Protein AF-A0A7S1ZXL0-F1 (afdb_monomer)

Secondary structure (DSSP, 8-state):
--STGGGSS-GGG-------SS--SSGGGB-SSTT-BTT--STTSHHHHH-HHHHHHHHHHHHHTTSS-TT--HHHHHHHHHHTTPPPHHHHHHHHHTTT-

Organism: NCBI:txid49249

Sequence (101 aa):
MTFRALMAVAPEENNLVVIGQAPYPRVESASGIAMFDTLIKDWDCSQFGKTTSMRCIAKAAAIAKGIINQDAPVKTMRKVFKEKDIVSPPEWFQAMLAQGV

Mean predicted aligned error: 3.39 Å

Solvent-accessible surface area (backbone atoms only — not comparable to full-atom values): 5976 Å² total; per-resi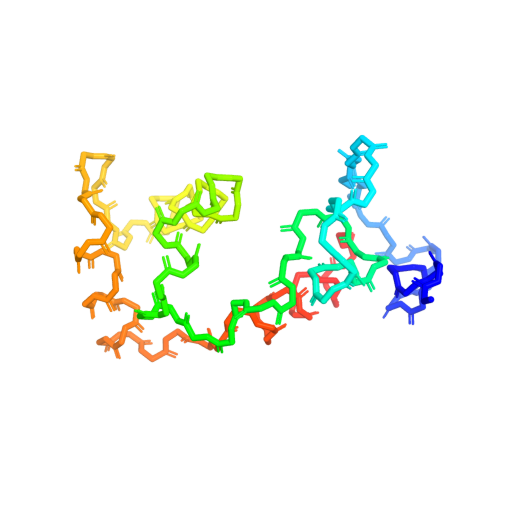due (Å²): 107,79,60,51,56,70,70,56,48,58,80,91,54,52,77,47,85,75,84,56,93,71,73,54,91,47,71,77,27,45,51,35,40,63,74,47,51,61,73,34,64,40,71,80,39,70,57,38,80,67,41,60,67,49,40,49,54,54,47,50,54,34,37,77,68,69,74,46,61,92,82,60,49,70,69,54,50,36,52,50,37,62,75,67,66,56,69,40,50,58,56,47,52,51,54,44,28,70,66,14,74

Structure (mmCIF, N/CA/C/O backbone):
data_AF-A0A7S1ZXL0-F1
#
_entry.id   AF-A0A7S1ZXL0-F1
#
loop_
_atom_site.group_PDB
_atom_site.id
_atom_site.type_symbol
_atom_site.l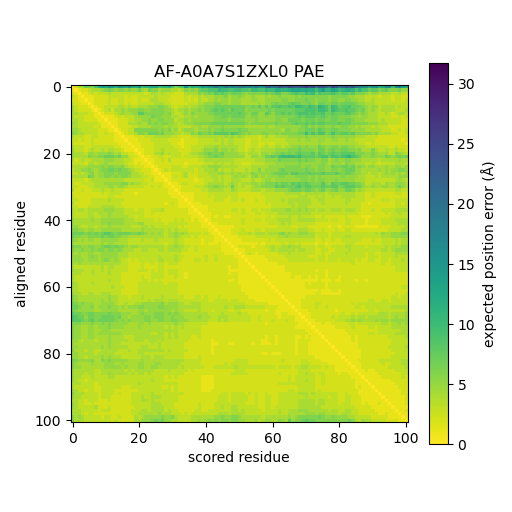abel_atom_id
_atom_site.label_alt_id
_atom_site.label_comp_id
_atom_site.label_asym_id
_atom_site.label_entity_id
_atom_site.label_seq_id
_atom_site.pdbx_PDB_ins_code
_atom_site.Cartn_x
_atom_site.Cartn_y
_atom_site.Cartn_z
_atom_site.occupancy
_atom_site.B_iso_or_equiv
_atom_site.auth_seq_id
_atom_site.auth_comp_id
_atom_site.auth_asym_id
_atom_site.auth_atom_id
_atom_site.pdbx_PDB_model_num
ATOM 1 N N . MET A 1 1 ? 16.901 7.208 -4.522 1.00 72.19 1 MET A N 1
ATOM 2 C CA . MET A 1 1 ? 16.146 5.996 -4.920 1.00 72.19 1 MET A CA 1
ATOM 3 C C . MET A 1 1 ? 15.184 6.344 -6.062 1.00 72.19 1 MET A C 1
ATOM 5 O O . MET A 1 1 ? 13.984 6.361 -5.849 1.00 72.19 1 MET A O 1
ATOM 9 N N . THR A 1 2 ? 15.677 6.682 -7.258 1.00 81.25 2 THR A N 1
ATOM 10 C CA . THR A 1 2 ? 14.840 7.351 -8.283 1.00 81.25 2 THR A CA 1
ATOM 11 C C . THR A 1 2 ? 14.016 6.391 -9.147 1.00 81.25 2 THR A C 1
ATOM 13 O O . THR A 1 2 ? 12.869 6.690 -9.442 1.00 81.25 2 THR A O 1
ATOM 16 N N . PHE A 1 3 ? 14.553 5.220 -9.502 1.00 88.19 3 PHE A N 1
ATOM 17 C CA . PHE A 1 3 ? 13.931 4.308 -10.478 1.00 88.19 3 PHE A CA 1
ATOM 18 C C . PHE A 1 3 ? 13.390 3.010 -9.866 1.00 88.19 3 PHE A C 1
ATOM 20 O O . PHE A 1 3 ? 13.303 1.999 -10.549 1.00 88.19 3 PHE A O 1
ATOM 27 N N . ARG A 1 4 ? 13.031 3.002 -8.573 1.00 87.75 4 ARG A N 1
ATOM 28 C CA . ARG A 1 4 ? 12.644 1.755 -7.886 1.00 87.75 4 ARG A CA 1
ATOM 29 C C . ARG A 1 4 ? 11.414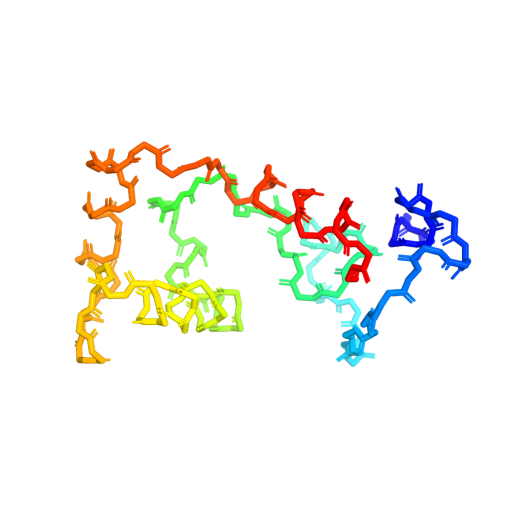 1.080 -8.490 1.00 87.75 4 ARG A C 1
ATOM 31 O O . ARG A 1 4 ? 11.415 -0.140 -8.563 1.00 87.75 4 ARG A O 1
ATOM 38 N N . ALA A 1 5 ? 10.418 1.844 -8.941 1.00 87.44 5 ALA A N 1
ATOM 39 C CA . ALA A 1 5 ? 9.254 1.282 -9.629 1.00 87.44 5 ALA A CA 1
ATOM 40 C C . ALA A 1 5 ? 9.641 0.551 -10.931 1.00 87.44 5 ALA A C 1
ATOM 42 O O . ALA A 1 5 ? 9.168 -0.548 -11.180 1.00 87.44 5 ALA A O 1
ATOM 43 N N . LEU A 1 6 ? 10.585 1.105 -11.703 1.00 86.56 6 LEU A N 1
ATOM 44 C CA . LEU A 1 6 ? 11.052 0.518 -12.969 1.00 86.56 6 LEU A CA 1
ATOM 45 C C . LEU A 1 6 ? 11.939 -0.719 -12.784 1.00 86.56 6 LEU A C 1
ATOM 47 O 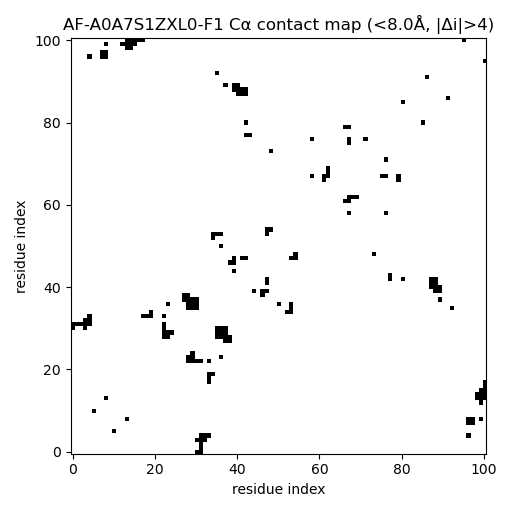O . LEU A 1 6 ? 12.221 -1.420 -13.746 1.00 86.56 6 LEU A O 1
ATOM 51 N N . MET A 1 7 ? 12.425 -0.964 -11.566 1.00 86.06 7 MET A N 1
ATOM 52 C CA . MET A 1 7 ? 13.251 -2.131 -11.253 1.00 86.06 7 MET A CA 1
ATOM 53 C C . MET A 1 7 ? 12.421 -3.350 -10.833 1.00 86.06 7 MET A C 1
ATOM 55 O O . MET A 1 7 ? 13.008 -4.391 -10.550 1.00 86.06 7 MET A O 1
ATOM 59 N N . ALA A 1 8 ? 11.096 -3.218 -10.708 1.00 84.88 8 ALA A N 1
ATOM 60 C CA . ALA A 1 8 ? 10.258 -4.271 -10.145 1.00 84.88 8 ALA A CA 1
ATOM 61 C C . ALA A 1 8 ? 9.863 -5.354 -11.159 1.00 84.88 8 ALA A C 1
ATOM 63 O O . ALA A 1 8 ? 9.790 -6.520 -10.781 1.00 84.88 8 ALA A O 1
ATOM 64 N N . VAL A 1 9 ? 9.626 -4.976 -12.416 1.00 87.25 9 VAL A N 1
ATOM 65 C CA . VAL A 1 9 ? 9.193 -5.866 -13.506 1.00 87.25 9 VAL A CA 1
ATOM 66 C C . VAL A 1 9 ? 9.799 -5.415 -14.834 1.00 87.25 9 VAL A C 1
ATOM 68 O O . VAL A 1 9 ? 10.170 -4.244 -14.977 1.00 87.25 9 VAL A O 1
ATOM 71 N N . ALA A 1 10 ? 9.905 -6.321 -15.809 1.00 90.19 10 ALA A N 1
ATOM 72 C CA . ALA A 1 10 ? 10.365 -5.952 -17.144 1.00 90.19 10 ALA A CA 1
ATOM 73 C C . ALA A 1 10 ? 9.343 -5.022 -17.841 1.00 90.19 10 ALA A C 1
ATOM 75 O O . ALA A 1 10 ? 8.145 -5.098 -17.552 1.00 90.19 10 ALA A O 1
ATOM 76 N N . PRO A 1 11 ? 9.766 -4.126 -18.755 1.00 89.88 11 PRO A N 1
ATOM 77 C CA . PRO A 1 11 ? 8.863 -3.202 -19.449 1.00 89.88 11 PRO A CA 1
ATOM 78 C C . PRO A 1 11 ? 7.635 -3.877 -20.077 1.00 89.88 11 PRO A C 1
ATOM 80 O O . PRO A 1 11 ? 6.524 -3.378 -19.928 1.00 89.88 11 PRO A O 1
ATOM 83 N N . GLU A 1 12 ? 7.823 -5.029 -20.713 1.00 92.12 12 GLU A N 1
ATOM 84 C CA . GLU A 1 12 ? 6.788 -5.840 -21.360 1.00 92.12 12 GLU A CA 1
ATOM 85 C C . GLU A 1 12 ? 5.803 -6.511 -20.389 1.00 92.12 12 GLU A C 1
ATOM 87 O O . GLU A 1 12 ? 4.728 -6.933 -20.806 1.00 92.12 12 GLU A O 1
ATOM 92 N N . GLU A 1 13 ? 6.144 -6.584 -19.102 1.00 91.62 13 GLU A N 1
ATOM 93 C CA . GLU A 1 13 ? 5.296 -7.142 -18.043 1.00 91.62 13 GLU A CA 1
ATOM 94 C C . GLU A 1 13 ? 4.436 -6.067 -17.356 1.00 91.62 13 GLU A C 1
ATOM 96 O O . GLU A 1 13 ? 3.605 -6.386 -16.504 1.00 91.62 13 GLU A O 1
ATOM 101 N N . ASN A 1 14 ? 4.609 -4.788 -17.715 1.00 87.62 14 ASN A N 1
ATOM 102 C CA . ASN A 1 14 ? 3.785 -3.705 -17.184 1.00 87.62 14 ASN A CA 1
ATOM 103 C C . ASN A 1 14 ? 2.392 -3.733 -17.826 1.00 87.62 14 ASN A C 1
ATOM 105 O O . ASN A 1 14 ? 2.230 -3.510 -19.025 1.00 87.62 14 ASN A O 1
ATOM 109 N N . ASN A 1 15 ? 1.375 -3.940 -16.995 1.00 92.00 15 ASN A N 1
ATOM 110 C CA . ASN A 1 15 ? -0.034 -3.979 -17.384 1.00 92.00 15 ASN A CA 1
ATOM 111 C C . ASN A 1 15 ? -0.757 -2.660 -17.079 1.00 92.00 15 ASN A C 1
ATOM 113 O O . ASN A 1 15 ? -1.761 -2.330 -17.712 1.00 92.00 15 ASN A O 1
ATOM 117 N N . LEU A 1 16 ? -0.273 -1.914 -16.085 1.00 91.94 16 LEU A N 1
ATOM 118 C CA . LEU A 1 16 ? -0.876 -0.681 -15.597 1.00 91.94 16 LEU A CA 1
ATOM 119 C C . LEU A 1 16 ? 0.227 0.300 -15.197 1.00 91.94 16 LEU A C 1
ATOM 121 O O . LEU A 1 16 ? 1.252 -0.107 -14.677 1.00 91.94 16 LEU A O 1
ATOM 125 N N . VAL A 1 17 ? 0.004 1.599 -15.419 1.00 92.88 17 VAL A N 1
ATOM 126 C CA . VAL A 1 17 ? 0.908 2.661 -14.957 1.00 92.88 17 VAL A CA 1
ATOM 127 C C . VAL A 1 17 ? 0.140 3.601 -14.034 1.00 92.88 17 VAL A C 1
ATOM 129 O O . VAL A 1 17 ? -0.788 4.289 -14.467 1.00 92.88 17 VAL A O 1
ATOM 132 N N . VAL A 1 18 ? 0.537 3.661 -12.760 1.00 92.62 18 VAL A N 1
ATOM 133 C CA . VAL A 1 18 ? -0.038 4.587 -11.770 1.00 92.62 18 VAL A CA 1
ATOM 134 C C . VAL A 1 18 ? 0.862 5.809 -11.592 1.00 92.62 18 VAL A C 1
ATOM 136 O O . VAL A 1 18 ? 1.970 5.726 -11.065 1.00 92.62 18 VAL A O 1
ATOM 139 N N . ILE A 1 19 ? 0.361 6.979 -11.990 1.00 92.81 19 ILE A N 1
ATOM 140 C CA . ILE A 1 19 ? 1.125 8.232 -11.957 1.00 92.81 19 ILE A CA 1
ATOM 141 C C . ILE A 1 19 ? 0.874 8.978 -10.639 1.00 92.81 19 ILE A C 1
ATOM 143 O O . ILE A 1 19 ? -0.257 9.325 -10.299 1.00 92.81 19 ILE A O 1
ATOM 147 N N . GLY A 1 20 ? 1.950 9.252 -9.900 1.00 90.62 20 GLY A N 1
ATOM 148 C CA . GLY A 1 20 ? 1.971 10.232 -8.811 1.00 90.62 20 GLY A CA 1
ATOM 149 C C . GLY A 1 20 ? 2.491 11.589 -9.293 1.00 90.62 20 GLY A C 1
ATOM 150 O O . GLY A 1 20 ? 3.121 11.677 -10.340 1.00 90.62 20 GLY A O 1
ATOM 151 N N . GLN A 1 21 ? 2.255 12.653 -8.522 1.00 89.44 21 GLN A N 1
ATOM 152 C CA . GLN A 1 21 ? 2.717 13.999 -8.886 1.00 89.44 21 GLN A CA 1
ATOM 153 C C . GLN A 1 21 ? 4.228 14.176 -8.659 1.00 89.44 21 GLN A C 1
ATOM 155 O O . GLN A 1 21 ? 4.991 14.403 -9.590 1.00 89.44 21 GLN A O 1
ATOM 160 N N . ALA A 1 22 ? 4.649 14.093 -7.400 1.00 88.75 22 ALA A N 1
ATOM 161 C CA . ALA A 1 22 ? 6.029 14.208 -6.950 1.00 88.75 22 ALA A CA 1
ATOM 162 C C . ALA A 1 22 ? 6.217 13.299 -5.723 1.00 88.75 22 ALA A C 1
ATOM 164 O O . ALA A 1 22 ? 5.219 12.898 -5.110 1.00 88.75 22 ALA A O 1
ATOM 165 N N . PRO A 1 23 ? 7.462 12.957 -5.342 1.00 88.44 23 PRO A N 1
ATOM 166 C CA . PRO A 1 23 ? 7.712 12.236 -4.100 1.00 88.44 23 PRO A CA 1
ATOM 167 C C . PRO A 1 23 ? 7.097 12.954 -2.893 1.00 88.44 23 PRO A C 1
ATOM 169 O O . PRO A 1 23 ? 6.936 14.176 -2.895 1.00 88.44 23 PRO A O 1
ATOM 172 N N . TYR A 1 24 ? 6.790 12.202 -1.835 1.00 88.81 24 TYR A N 1
ATOM 173 C CA . TYR A 1 24 ? 6.391 12.810 -0.569 1.00 88.81 24 TYR A CA 1
ATOM 174 C C . TYR A 1 24 ? 7.458 13.821 -0.099 1.00 88.81 24 TYR A C 1
ATOM 176 O O . TYR A 1 24 ? 8.648 13.526 -0.201 1.00 88.81 24 TYR A O 1
ATOM 184 N N . PRO A 1 25 ? 7.063 14.985 0.456 1.00 87.50 25 PRO A N 1
ATOM 185 C CA . PRO A 1 25 ? 8.010 16.028 0.876 1.00 87.50 25 PRO A CA 1
ATOM 186 C C . PRO A 1 25 ? 8.900 15.596 2.051 1.00 87.50 25 PRO A C 1
ATOM 188 O O . PRO A 1 25 ? 9.947 16.187 2.295 1.00 87.50 25 PRO A O 1
ATOM 191 N N . ARG A 1 26 ? 8.480 14.556 2.781 1.00 89.88 26 ARG A N 1
ATOM 192 C CA . ARG A 1 26 ? 9.264 13.882 3.816 1.00 89.88 26 ARG A CA 1
ATOM 193 C C . ARG A 1 26 ? 10.246 12.912 3.166 1.00 89.88 26 ARG A C 1
ATOM 195 O O . ARG A 1 26 ? 9.817 11.977 2.486 1.00 89.88 26 ARG A O 1
ATOM 202 N N . VAL A 1 27 ? 11.539 13.098 3.415 1.00 87.44 27 VAL A N 1
ATOM 203 C CA . VAL A 1 27 ? 12.614 12.268 2.841 1.00 87.44 27 VAL A CA 1
ATOM 204 C C . VAL A 1 27 ? 12.431 10.798 3.222 1.00 87.44 27 VAL A C 1
ATOM 206 O O . VAL A 1 27 ? 12.570 9.908 2.390 1.00 87.44 27 VAL A O 1
ATOM 209 N N . GLU A 1 28 ? 12.030 10.546 4.461 1.00 88.31 28 GLU A N 1
ATOM 210 C CA . GLU A 1 28 ? 11.772 9.227 5.029 1.00 88.31 28 GLU A CA 1
ATOM 211 C C . GLU A 1 28 ? 10.531 8.520 4.450 1.00 88.31 28 GLU A C 1
ATOM 213 O O . GLU A 1 28 ? 10.390 7.304 4.599 1.00 88.31 28 GLU A O 1
ATOM 218 N N . SER A 1 29 ? 9.648 9.261 3.770 1.00 88.38 29 SER A N 1
ATOM 219 C CA . SER A 1 29 ? 8.485 8.738 3.037 1.00 88.38 29 SER A CA 1
ATOM 220 C C . SER A 1 29 ? 8.775 8.509 1.546 1.00 88.38 29 SER A C 1
ATOM 222 O O . SER A 1 29 ? 8.011 7.813 0.876 1.00 88.38 29 SER A O 1
ATOM 224 N N . ALA A 1 30 ? 9.832 9.117 0.997 1.00 87.44 30 ALA A N 1
ATOM 225 C CA . ALA A 1 30 ? 10.131 9.101 -0.431 1.00 87.44 30 ALA A CA 1
ATOM 226 C C . ALA A 1 30 ? 10.775 7.770 -0.856 1.00 87.44 30 ALA A C 1
ATOM 228 O O . ALA A 1 30 ? 11.973 7.540 -0.701 1.00 87.44 30 ALA A O 1
ATOM 229 N N . SER A 1 31 ? 9.960 6.891 -1.438 1.00 86.81 31 SER A N 1
ATOM 230 C CA . SER A 1 31 ? 10.355 5.523 -1.784 1.00 86.81 31 SER A CA 1
ATOM 231 C C . SER A 1 31 ? 10.831 5.339 -3.228 1.00 86.81 31 SER A C 1
ATOM 233 O O . SER A 1 31 ? 11.455 4.327 -3.535 1.00 86.81 31 SER A O 1
ATOM 235 N N . GLY A 1 32 ? 10.548 6.289 -4.125 1.00 88.31 32 GLY A N 1
ATOM 236 C CA . GLY A 1 32 ? 10.721 6.093 -5.571 1.00 88.31 32 GLY A CA 1
ATOM 237 C C . GLY A 1 32 ? 9.631 5.226 -6.213 1.00 88.31 32 GLY A C 1
ATOM 238 O O . GLY A 1 32 ? 9.802 4.783 -7.346 1.00 88.31 32 GLY A O 1
ATOM 239 N N . ILE A 1 33 ? 8.539 4.968 -5.485 1.00 90.75 33 ILE A N 1
ATOM 240 C CA . ILE A 1 33 ? 7.325 4.292 -5.953 1.00 90.75 33 ILE A CA 1
ATOM 241 C C . ILE A 1 33 ? 6.146 5.234 -5.683 1.00 90.75 33 ILE A C 1
ATOM 243 O O . ILE A 1 33 ? 6.025 5.799 -4.591 1.00 90.75 33 ILE A O 1
ATOM 247 N N . ALA A 1 34 ? 5.284 5.438 -6.680 1.00 91.75 34 ALA A N 1
ATOM 248 C CA . ALA A 1 34 ? 4.122 6.306 -6.532 1.00 91.75 34 ALA A CA 1
ATOM 249 C C . ALA A 1 34 ? 3.168 5.769 -5.450 1.00 91.75 34 ALA A C 1
ATOM 251 O O . ALA A 1 34 ? 2.983 4.565 -5.306 1.00 91.75 34 ALA A O 1
ATOM 252 N N . MET A 1 35 ? 2.548 6.673 -4.685 1.00 92.38 35 MET A N 1
ATOM 253 C CA . MET A 1 35 ? 1.556 6.361 -3.640 1.00 92.38 35 MET A CA 1
ATOM 254 C C . MET A 1 35 ? 2.050 5.512 -2.450 1.00 92.38 35 MET A C 1
ATOM 256 O O . MET A 1 35 ? 1.262 5.267 -1.534 1.00 92.38 35 MET A O 1
ATOM 260 N N . PHE A 1 36 ? 3.326 5.114 -2.412 1.00 92.62 36 PHE A N 1
ATOM 261 C CA . PHE A 1 36 ? 3.895 4.313 -1.327 1.00 92.62 36 PHE A CA 1
ATOM 262 C C . PHE A 1 36 ? 4.679 5.174 -0.326 1.00 92.62 36 PHE A C 1
ATOM 264 O O . PHE A 1 36 ? 5.772 5.658 -0.633 1.00 92.62 36 PHE A O 1
ATOM 271 N N . ASP A 1 37 ? 4.126 5.336 0.882 1.00 92.81 37 ASP A N 1
ATOM 272 C CA . ASP A 1 37 ? 4.778 6.011 2.014 1.00 92.81 37 ASP A CA 1
ATOM 273 C C . ASP A 1 37 ? 5.545 4.985 2.862 1.00 92.81 37 ASP A C 1
ATOM 275 O O . ASP A 1 37 ? 4.957 4.173 3.581 1.00 92.81 37 ASP A O 1
ATOM 279 N N . THR A 1 38 ? 6.878 5.032 2.804 1.00 90.62 38 THR A N 1
ATOM 280 C CA . THR A 1 38 ? 7.757 4.060 3.473 1.00 90.62 38 THR A CA 1
ATOM 281 C C . THR A 1 38 ? 7.676 4.058 4.993 1.00 90.62 38 THR A C 1
ATOM 283 O O . THR A 1 38 ? 8.137 3.084 5.594 1.00 90.62 38 THR A O 1
ATOM 286 N N . LEU A 1 39 ? 7.094 5.083 5.622 1.00 92.81 39 LEU A N 1
ATOM 287 C CA . LEU A 1 39 ? 6.870 5.106 7.071 1.00 92.81 39 LEU A CA 1
ATOM 288 C C . LEU A 1 39 ? 5.745 4.169 7.519 1.00 92.81 39 LEU A C 1
ATOM 290 O O . LEU A 1 39 ? 5.653 3.824 8.699 1.00 92.81 39 LEU A O 1
ATOM 294 N N . ILE A 1 40 ? 4.880 3.746 6.600 1.00 93.69 40 ILE A N 1
ATOM 295 C CA . ILE A 1 40 ? 3.759 2.875 6.926 1.00 93.69 40 ILE A CA 1
ATOM 296 C C . ILE A 1 40 ? 4.230 1.424 6.821 1.00 93.69 40 ILE A C 1
ATOM 298 O O . ILE A 1 40 ? 4.132 0.788 5.777 1.00 93.69 40 ILE A O 1
ATOM 302 N N . LYS A 1 41 ? 4.804 0.920 7.918 1.00 94.00 41 LYS A N 1
ATOM 303 C CA . LYS A 1 41 ? 5.285 -0.468 8.034 1.00 94.00 41 LYS A CA 1
ATOM 304 C C . LYS A 1 41 ? 4.211 -1.455 8.477 1.00 94.00 41 LYS A C 1
ATOM 306 O O . LYS A 1 41 ? 4.362 -2.645 8.251 1.00 94.00 41 LYS A O 1
ATOM 311 N N . ASP A 1 42 ? 3.148 -0.947 9.086 1.00 94.00 42 ASP A N 1
ATOM 312 C CA . ASP A 1 42 ? 2.068 -1.732 9.669 1.00 94.00 42 ASP A CA 1
ATOM 313 C C . ASP A 1 42 ? 0.737 -0.983 9.508 1.00 94.00 42 ASP A C 1
ATOM 315 O O . ASP A 1 42 ? 0.706 0.253 9.485 1.00 94.00 42 ASP A O 1
ATOM 319 N N . TRP A 1 43 ? -0.367 -1.719 9.394 1.00 94.25 43 TRP A N 1
ATOM 320 C CA . TRP A 1 43 ? -1.706 -1.152 9.222 1.00 94.25 43 TRP A CA 1
ATOM 321 C C . TRP A 1 43 ? -2.202 -0.378 10.455 1.00 94.25 43 TRP A C 1
ATOM 323 O O . TRP A 1 43 ? -2.992 0.565 10.327 1.00 94.25 43 TRP A O 1
ATOM 333 N N . ASP A 1 44 ? -1.732 -0.725 11.653 1.00 93.62 44 ASP A N 1
ATOM 334 C CA . ASP A 1 44 ? -2.076 -0.041 12.900 1.00 93.62 44 ASP A CA 1
ATOM 335 C C . ASP A 1 44 ? -1.232 1.222 13.148 1.00 93.62 44 ASP A C 1
ATOM 337 O O . ASP A 1 44 ? -1.549 2.041 14.017 1.00 93.62 44 ASP A O 1
ATOM 341 N N . CYS A 1 45 ? -0.202 1.468 12.331 1.00 92.06 45 CYS A N 1
ATOM 342 C CA . CYS A 1 45 ? 0.642 2.646 12.495 1.00 92.06 45 CYS A CA 1
ATOM 343 C C . CYS A 1 45 ? -0.167 3.952 12.336 1.00 92.06 45 CYS A C 1
ATOM 345 O O . CYS A 1 45 ? -1.102 4.072 11.534 1.00 92.06 45 CYS A O 1
ATOM 347 N N . SER A 1 46 ? 0.183 4.972 13.127 1.00 91.38 46 SER A N 1
ATOM 348 C CA . SER A 1 46 ? -0.533 6.256 13.141 1.00 91.38 46 SER A CA 1
ATOM 349 C C . SER A 1 46 ? -0.474 6.975 11.788 1.00 91.38 46 SER A C 1
ATOM 351 O O . SER A 1 46 ? -1.434 7.648 11.406 1.00 91.38 46 SER A O 1
ATOM 353 N N . GLN A 1 47 ? 0.608 6.773 11.034 1.00 91.94 47 GLN A N 1
ATOM 354 C CA . GLN A 1 47 ? 0.793 7.347 9.708 1.00 91.94 47 GLN A CA 1
ATOM 355 C C . GLN A 1 47 ? -0.209 6.785 8.688 1.00 91.94 47 GLN A C 1
ATOM 357 O O . GLN A 1 47 ? -0.712 7.553 7.872 1.00 91.94 47 GLN A O 1
ATOM 362 N N . PHE A 1 48 ? -0.622 5.513 8.797 1.00 93.44 48 PHE A N 1
ATOM 363 C CA . PHE A 1 48 ? -1.699 4.959 7.961 1.00 93.44 48 PHE A CA 1
ATOM 364 C C . PHE A 1 48 ? -3.015 5.730 8.123 1.00 93.44 48 PHE A C 1
ATOM 366 O O . PHE A 1 48 ? -3.734 5.981 7.158 1.00 93.44 48 PHE A O 1
ATOM 373 N N . GLY A 1 49 ? -3.313 6.173 9.348 1.00 91.31 49 GLY A N 1
ATOM 374 C CA . GLY A 1 49 ? -4.490 6.992 9.627 1.00 91.31 49 GLY A CA 1
ATOM 375 C C . GLY A 1 49 ? -4.421 8.396 9.017 1.00 91.31 49 GLY A C 1
ATOM 376 O O . GLY A 1 49 ? -5.471 8.974 8.746 1.00 91.31 49 GLY A O 1
ATOM 377 N N . LYS A 1 50 ? -3.216 8.930 8.776 1.00 92.31 50 LYS A N 1
ATOM 378 C CA . LYS A 1 50 ? -2.969 10.305 8.302 1.00 92.31 50 LYS A CA 1
ATOM 379 C C . LYS A 1 50 ? -2.744 10.393 6.789 1.00 92.31 50 LYS A C 1
ATOM 381 O O . LYS A 1 50 ? -3.134 11.383 6.176 1.00 92.31 50 LYS A O 1
ATOM 386 N N . THR A 1 51 ? -2.149 9.372 6.176 1.00 92.19 51 THR A N 1
ATOM 387 C CA . THR A 1 51 ? -1.863 9.345 4.736 1.00 92.19 51 THR A CA 1
ATOM 388 C C . THR A 1 51 ? -3.116 8.953 3.950 1.00 92.19 51 THR A C 1
ATOM 390 O O . THR A 1 51 ? -3.382 7.778 3.699 1.00 92.19 51 THR A O 1
ATOM 393 N N . THR A 1 52 ? -3.900 9.962 3.552 1.00 91.94 52 THR A N 1
ATOM 394 C CA . THR A 1 52 ? -5.190 9.786 2.861 1.00 91.94 52 THR A CA 1
ATOM 395 C C . THR A 1 52 ? -5.095 8.914 1.611 1.00 91.94 52 THR A C 1
ATOM 397 O O . THR A 1 52 ? -5.936 8.037 1.450 1.00 91.94 52 THR A O 1
ATOM 400 N N . SER A 1 53 ? -4.091 9.112 0.750 1.00 91.06 53 SER A N 1
ATOM 401 C CA . SER A 1 53 ? -3.964 8.370 -0.513 1.00 91.06 53 SER A CA 1
ATOM 402 C C . SER A 1 53 ? -3.853 6.862 -0.279 1.00 91.06 53 SER A C 1
ATOM 404 O O . SER A 1 53 ? -4.726 6.107 -0.703 1.00 91.06 53 SER A O 1
ATOM 406 N N . MET A 1 54 ? -2.835 6.431 0.470 1.00 92.81 54 MET A N 1
ATOM 407 C CA . MET A 1 54 ? -2.588 5.015 0.746 1.00 92.81 54 MET A CA 1
ATOM 408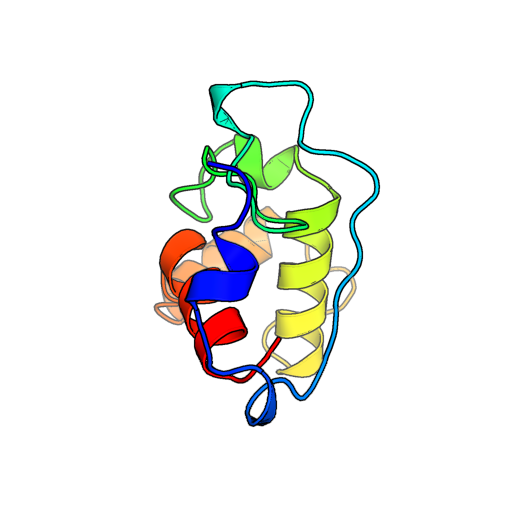 C C . MET A 1 54 ? -3.761 4.367 1.493 1.00 92.81 54 MET A C 1
ATOM 410 O O . MET A 1 54 ? -4.187 3.263 1.153 1.00 92.81 54 MET A O 1
ATOM 414 N N . ARG A 1 55 ? -4.347 5.084 2.463 1.00 94.75 55 ARG A N 1
ATOM 415 C CA . ARG A 1 55 ? -5.544 4.641 3.188 1.00 94.75 55 ARG A CA 1
ATOM 416 C C . ARG A 1 55 ? -6.734 4.422 2.257 1.00 94.75 55 ARG A C 1
ATOM 418 O O . ARG A 1 55 ? -7.423 3.416 2.388 1.00 94.75 55 ARG A O 1
ATOM 425 N N . CYS A 1 56 ? -6.995 5.350 1.340 1.00 94.88 56 CYS A N 1
ATOM 426 C CA . CYS A 1 56 ? -8.117 5.247 0.411 1.00 94.88 56 CYS A CA 1
ATOM 427 C C . CYS A 1 56 ? -7.912 4.131 -0.619 1.00 94.88 56 CYS A C 1
ATOM 429 O O . CYS A 1 56 ? -8.869 3.418 -0.901 1.00 94.88 56 CYS A O 1
ATOM 431 N N . ILE A 1 57 ? -6.688 3.924 -1.118 1.00 94.75 57 ILE A N 1
ATOM 432 C CA . ILE A 1 57 ? -6.367 2.818 -2.037 1.00 94.75 57 ILE A CA 1
ATOM 433 C C . ILE A 1 57 ? -6.581 1.465 -1.339 1.00 94.75 57 ILE A C 1
ATOM 435 O O . ILE A 1 57 ? -7.310 0.616 -1.851 1.00 94.75 57 ILE A O 1
ATOM 439 N N . ALA A 1 58 ? -6.056 1.295 -0.120 1.00 95.19 58 ALA A N 1
ATOM 440 C CA . ALA A 1 58 ? -6.279 0.083 0.672 1.00 95.19 58 ALA A CA 1
ATOM 441 C C . ALA A 1 58 ? -7.766 -0.129 1.021 1.00 95.19 58 ALA A C 1
ATOM 443 O O . ALA A 1 58 ? -8.273 -1.250 0.952 1.00 95.19 58 ALA A O 1
ATOM 444 N N . LYS A 1 59 ? -8.498 0.946 1.356 1.00 96.56 59 LYS A N 1
ATOM 445 C CA . LYS A 1 59 ? -9.944 0.886 1.625 1.00 96.56 59 LYS A CA 1
ATOM 446 C C . LYS A 1 59 ? -10.728 0.458 0.384 1.00 96.56 59 LYS A C 1
ATOM 448 O O . LYS A 1 59 ? -11.582 -0.415 0.490 1.00 96.56 59 LYS A O 1
ATOM 453 N N . ALA A 1 60 ? -10.430 1.039 -0.776 1.00 96.81 60 ALA A N 1
ATOM 454 C CA . ALA A 1 60 ? -11.078 0.691 -2.037 1.00 96.81 60 ALA A CA 1
ATOM 455 C C . ALA A 1 60 ? -10.847 -0.783 -2.398 1.00 96.81 60 ALA A C 1
ATOM 457 O O . ALA A 1 60 ? -11.804 -1.480 -2.729 1.00 96.81 60 ALA A O 1
ATOM 458 N N . ALA A 1 61 ? -9.616 -1.284 -2.242 1.00 95.75 61 ALA A N 1
ATOM 459 C CA . ALA A 1 61 ? -9.302 -2.697 -2.452 1.00 95.75 61 ALA A CA 1
ATOM 460 C C . ALA A 1 61 ? -10.099 -3.615 -1.507 1.00 95.75 61 ALA A C 1
ATOM 462 O O . ALA A 1 61 ? -10.660 -4.622 -1.938 1.00 95.75 61 ALA A O 1
ATOM 463 N N . ALA A 1 62 ? -10.208 -3.249 -0.227 1.00 96.62 62 ALA A N 1
ATOM 464 C CA . ALA A 1 62 ? -10.968 -4.018 0.753 1.00 96.62 62 ALA A CA 1
ATOM 465 C C . ALA A 1 62 ? -12.484 -4.015 0.471 1.00 96.62 62 ALA A C 1
ATOM 467 O O . ALA A 1 62 ? -13.127 -5.054 0.612 1.00 96.62 62 ALA A O 1
ATOM 468 N N . ILE A 1 63 ? -13.048 -2.885 0.027 1.00 98.00 63 ILE A N 1
ATOM 469 C CA . ILE A 1 63 ? -14.451 -2.796 -0.413 1.00 98.00 63 ILE A CA 1
ATOM 470 C C . ILE A 1 63 ? -14.675 -3.682 -1.641 1.00 98.00 63 ILE A C 1
ATOM 472 O O . ILE A 1 63 ? -15.606 -4.482 -1.655 1.00 98.00 63 ILE A O 1
ATOM 476 N N . ALA A 1 64 ? -13.797 -3.600 -2.645 1.00 97.25 64 ALA A N 1
ATOM 477 C CA . ALA A 1 64 ? -13.901 -4.398 -3.868 1.00 97.25 64 ALA A CA 1
ATOM 478 C C . ALA A 1 64 ? -13.836 -5.912 -3.599 1.00 97.25 64 ALA A C 1
ATOM 480 O O . ALA A 1 64 ? -14.426 -6.702 -4.330 1.00 97.25 64 ALA A O 1
ATOM 481 N N . LYS A 1 65 ? -13.144 -6.326 -2.531 1.00 95.69 65 LYS A N 1
ATOM 482 C CA . LYS A 1 65 ? -13.082 -7.721 -2.070 1.00 95.69 65 LYS A CA 1
ATOM 483 C C . LYS A 1 65 ? -14.213 -8.110 -1.105 1.00 95.69 65 LYS A C 1
ATOM 485 O O . LYS A 1 65 ? -14.198 -9.230 -0.602 1.00 95.69 65 LYS A O 1
ATOM 490 N N . GLY A 1 66 ? -15.159 -7.214 -0.811 1.00 96.12 66 GLY A N 1
ATOM 491 C CA . GLY A 1 66 ? -16.254 -7.460 0.135 1.00 96.12 66 GLY A CA 1
ATOM 492 C C . GLY A 1 66 ? -15.789 -7.654 1.583 1.00 96.12 66 GLY A C 1
ATOM 493 O O . GLY A 1 66 ? -16.486 -8.263 2.388 1.00 96.12 66 GLY A O 1
ATOM 494 N N . ILE A 1 67 ? -14.587 -7.176 1.917 1.00 95.94 67 ILE A N 1
ATOM 495 C CA . ILE A 1 67 ? -13.961 -7.353 3.233 1.00 95.94 67 ILE A CA 1
ATOM 496 C C . ILE A 1 67 ? -14.501 -6.328 4.242 1.00 95.94 67 ILE A C 1
ATOM 498 O O . ILE A 1 67 ? -14.567 -6.615 5.436 1.00 95.94 67 ILE A O 1
ATOM 502 N N . ILE A 1 68 ? -14.883 -5.137 3.770 1.00 97.12 68 ILE A N 1
ATOM 503 C CA . ILE A 1 68 ? -15.460 -4.051 4.573 1.00 97.12 68 ILE A CA 1
ATOM 504 C C . ILE A 1 68 ? -16.570 -3.328 3.799 1.00 97.12 68 ILE A C 1
ATOM 506 O O . ILE A 1 68 ? -16.564 -3.306 2.569 1.00 97.12 68 ILE A O 1
ATOM 510 N N . ASN A 1 69 ? -17.459 -2.653 4.530 1.00 96.56 69 ASN A N 1
ATOM 511 C CA . ASN A 1 69 ? -18.455 -1.746 3.956 1.00 96.56 69 ASN A CA 1
ATOM 512 C C . ASN A 1 69 ? -17.848 -0.383 3.581 1.00 96.56 69 ASN A C 1
ATOM 514 O O . ASN A 1 69 ? -16.802 0.027 4.095 1.00 96.56 69 ASN A O 1
ATOM 518 N N . GLN A 1 70 ? -18.536 0.357 2.709 1.00 94.94 70 GLN A N 1
ATOM 519 C CA . GLN A 1 70 ? -18.094 1.671 2.232 1.00 94.94 70 GLN A CA 1
ATOM 520 C C . GLN A 1 70 ? -17.921 2.705 3.358 1.00 94.94 70 GLN A C 1
ATOM 522 O O . GLN A 1 70 ? -16.990 3.515 3.329 1.00 94.94 70 GLN A O 1
ATOM 527 N N . ASP A 1 71 ? -18.770 2.661 4.378 1.00 95.56 71 ASP A N 1
ATOM 528 C CA . ASP A 1 71 ? -18.765 3.545 5.547 1.00 95.56 71 ASP A CA 1
ATOM 529 C C . ASP A 1 71 ? -17.784 3.102 6.646 1.00 95.56 71 ASP A C 1
ATOM 531 O O . ASP A 1 71 ? -17.585 3.821 7.626 1.00 95.56 71 ASP A O 1
ATOM 535 N N . ALA A 1 72 ? -17.098 1.965 6.468 1.00 96.38 72 ALA A N 1
ATOM 536 C CA . ALA A 1 72 ? -16.213 1.416 7.486 1.00 96.38 72 ALA A CA 1
ATOM 537 C C . ALA A 1 72 ? -15.119 2.427 7.901 1.00 96.38 72 ALA A C 1
ATOM 539 O O . ALA A 1 72 ? -14.392 2.952 7.040 1.00 96.38 72 ALA A O 1
ATOM 540 N N . PRO A 1 73 ? -14.962 2.705 9.210 1.00 95.69 73 PRO A N 1
ATOM 541 C CA . PRO A 1 73 ? -13.911 3.579 9.707 1.00 95.69 73 PRO A CA 1
ATOM 542 C C . PRO A 1 73 ? -12.546 2.877 9.685 1.00 95.69 73 PRO A C 1
ATOM 544 O O . PRO A 1 73 ? -12.444 1.650 9.650 1.00 95.69 73 PRO A O 1
ATOM 547 N N . VAL A 1 74 ? -11.468 3.658 9.797 1.00 95.00 74 VAL A N 1
ATOM 548 C CA . VAL A 1 74 ? -10.079 3.148 9.801 1.00 95.00 74 VAL A CA 1
ATOM 549 C C . VAL A 1 74 ? -9.844 2.105 10.896 1.00 95.00 74 VAL A C 1
ATOM 551 O O . VAL A 1 74 ? -9.141 1.124 10.674 1.00 95.00 74 VAL A O 1
ATOM 554 N N . LYS A 1 75 ? -10.471 2.273 12.068 1.00 96.00 75 LYS A N 1
ATOM 555 C CA . LYS A 1 75 ? -10.389 1.298 13.165 1.00 96.00 75 LYS A CA 1
ATOM 556 C C . LYS A 1 75 ? -10.921 -0.079 12.749 1.00 96.00 75 LYS A C 1
ATOM 558 O O . LYS A 1 75 ? -10.321 -1.090 13.101 1.00 96.00 75 LYS A O 1
ATOM 563 N N . THR A 1 76 ? -12.004 -0.116 11.973 1.00 96.38 76 THR A N 1
ATOM 564 C CA . THR A 1 76 ? -12.555 -1.362 11.425 1.00 96.38 76 THR A CA 1
ATOM 565 C C . THR A 1 76 ? -11.607 -1.962 10.398 1.00 96.38 76 THR A C 1
ATOM 567 O O . THR A 1 76 ? -11.336 -3.153 10.473 1.00 96.38 76 THR A O 1
ATOM 570 N N . MET A 1 77 ? -11.034 -1.146 9.505 1.00 95.75 77 MET A N 1
ATOM 571 C CA . MET A 1 77 ? -10.032 -1.629 8.546 1.00 95.75 77 MET A CA 1
ATOM 572 C C . MET A 1 77 ? -8.862 -2.317 9.252 1.00 95.75 77 MET A C 1
ATOM 574 O O . MET A 1 77 ? -8.526 -3.441 8.910 1.00 95.75 77 MET A O 1
ATOM 578 N N . ARG A 1 78 ? -8.290 -1.684 10.283 1.00 95.88 78 ARG A N 1
ATOM 579 C CA . ARG A 1 78 ? -7.178 -2.245 11.069 1.00 95.88 78 ARG A CA 1
ATOM 580 C C . ARG A 1 78 ? -7.529 -3.578 11.711 1.00 95.88 78 ARG A C 1
ATOM 582 O O . ARG A 1 78 ? -6.764 -4.531 11.608 1.00 95.88 78 ARG A O 1
ATOM 589 N N . LYS A 1 79 ? -8.701 -3.641 12.350 1.00 96.75 79 LYS A N 1
ATOM 590 C CA . LYS A 1 79 ? -9.207 -4.866 12.971 1.00 96.75 79 LYS A CA 1
ATOM 591 C C . LYS A 1 79 ? -9.310 -5.989 11.937 1.00 96.75 79 LYS A C 1
ATOM 593 O O . LYS A 1 79 ? -8.739 -7.051 12.142 1.00 96.75 79 LYS A O 1
ATOM 598 N N . VAL A 1 80 ? -9.968 -5.722 10.812 1.00 96.56 80 VAL A N 1
ATOM 599 C CA . VAL A 1 80 ? -10.206 -6.728 9.774 1.00 96.56 80 VAL A CA 1
ATOM 600 C C . VAL A 1 80 ? -8.912 -7.143 9.071 1.00 96.56 80 VAL A C 1
ATOM 602 O O . VAL A 1 80 ? -8.738 -8.320 8.774 1.00 96.56 80 VAL A O 1
ATOM 605 N N . PHE A 1 81 ? -7.986 -6.212 8.828 1.00 95.94 81 PHE A N 1
ATOM 606 C CA . PHE A 1 81 ? -6.694 -6.526 8.212 1.00 95.94 81 PHE A CA 1
ATOM 607 C C . PHE A 1 81 ? -5.862 -7.446 9.103 1.00 95.94 81 PHE A C 1
ATOM 609 O O . PHE A 1 81 ? -5.263 -8.388 8.599 1.00 95.94 81 PHE A O 1
ATOM 616 N N . LYS A 1 82 ? -5.902 -7.235 10.424 1.00 95.62 82 LYS A N 1
ATOM 617 C CA . LYS A 1 82 ? -5.281 -8.137 11.398 1.00 95.62 82 LYS A CA 1
ATOM 618 C C . LYS A 1 82 ? -5.984 -9.496 11.468 1.00 95.62 82 LYS A C 1
ATOM 620 O O . LYS A 1 82 ? -5.318 -10.519 11.497 1.00 95.62 82 LYS A O 1
ATOM 625 N N . GLU A 1 83 ? -7.317 -9.522 11.488 1.00 96.31 83 GLU A N 1
ATOM 626 C CA . GLU A 1 83 ? -8.100 -10.771 11.547 1.00 96.31 83 GLU A CA 1
ATOM 627 C C . GLU A 1 83 ? -7.925 -11.649 10.304 1.00 96.31 83 GLU A C 1
ATOM 629 O O . GLU A 1 83 ? -7.973 -12.871 10.403 1.00 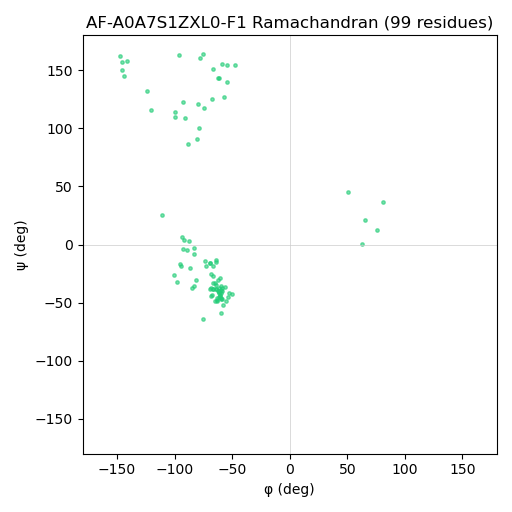96.31 83 GLU A O 1
ATOM 634 N N . LYS A 1 84 ? -7.737 -11.031 9.135 1.00 95.25 84 LYS A N 1
ATOM 635 C CA . LYS A 1 84 ? -7.527 -11.726 7.859 1.00 95.25 84 LYS A CA 1
ATOM 636 C C . LYS A 1 84 ? -6.058 -11.973 7.524 1.00 95.25 84 LYS A C 1
ATOM 638 O O . LYS A 1 84 ? -5.798 -12.453 6.427 1.00 95.25 84 LYS A O 1
ATOM 643 N N . ASP A 1 85 ? -5.143 -11.625 8.428 1.00 94.31 85 ASP A N 1
ATOM 644 C CA . ASP A 1 85 ? -3.697 -11.749 8.226 1.00 94.31 85 ASP A CA 1
ATOM 645 C C . ASP A 1 85 ? -3.234 -11.114 6.899 1.00 94.31 85 ASP A C 1
ATOM 647 O O . ASP A 1 85 ? -2.514 -11.699 6.091 1.00 94.31 85 ASP A O 1
ATOM 651 N N . ILE A 1 86 ? -3.736 -9.903 6.621 1.00 95.25 86 ILE A N 1
ATOM 652 C CA . ILE A 1 86 ? -3.338 -9.150 5.431 1.00 95.25 86 ILE A CA 1
ATOM 653 C C . ILE A 1 86 ? -1.874 -8.752 5.594 1.00 95.25 86 ILE A C 1
ATOM 655 O O . ILE A 1 86 ? -1.522 -8.075 6.564 1.00 95.25 86 ILE A O 1
ATOM 659 N N . VAL A 1 87 ? -1.058 -9.120 4.604 1.00 95.31 87 VAL A N 1
ATOM 660 C CA . VAL A 1 87 ? 0.370 -8.784 4.528 1.00 95.31 87 VAL A CA 1
ATOM 661 C C . VAL A 1 87 ? 0.631 -7.308 4.817 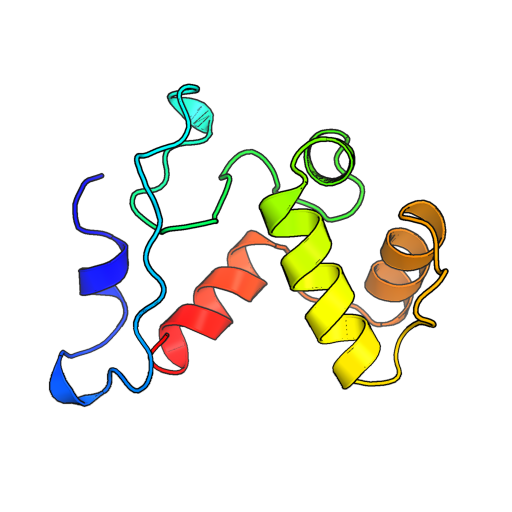1.00 95.31 87 VAL A C 1
ATOM 663 O O . VAL A 1 87 ? -0.231 -6.448 4.606 1.00 95.31 87 VAL A O 1
ATOM 666 N N . SER A 1 88 ? 1.833 -6.997 5.293 1.00 95.25 88 SER A N 1
ATOM 667 C CA . SER A 1 88 ? 2.189 -5.630 5.660 1.00 95.25 88 SER A CA 1
ATOM 668 C C . SER A 1 88 ? 2.053 -4.668 4.467 1.00 95.25 88 SER A C 1
ATOM 670 O O . SER A 1 88 ? 2.162 -5.080 3.31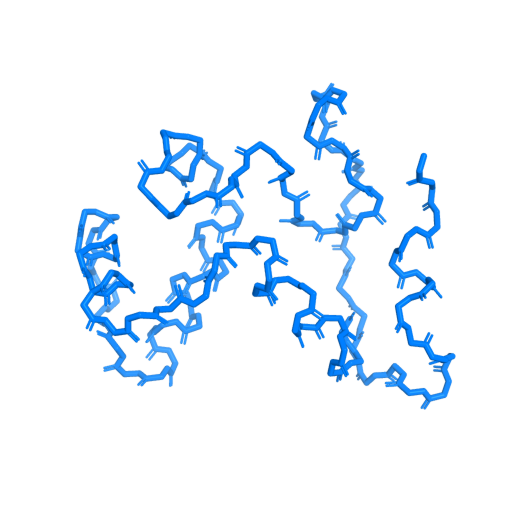0 1.00 95.25 88 SER A O 1
ATOM 672 N N . PRO A 1 89 ? 1.855 -3.361 4.699 1.00 94.69 89 PRO A N 1
ATOM 673 C CA . PRO A 1 89 ? 1.778 -2.397 3.609 1.00 94.69 89 PRO A CA 1
ATOM 674 C C . PRO A 1 89 ? 2.972 -2.433 2.633 1.00 94.69 89 PRO A C 1
ATOM 676 O O . PRO A 1 89 ? 2.734 -2.371 1.427 1.00 94.69 89 PRO A O 1
ATOM 679 N N . PRO A 1 90 ? 4.240 -2.575 3.080 1.00 93.44 90 PRO A N 1
ATOM 680 C CA . PRO A 1 90 ? 5.361 -2.764 2.162 1.00 93.44 90 PRO A CA 1
ATOM 681 C C . PRO A 1 90 ? 5.220 -4.012 1.285 1.00 93.44 90 PRO A C 1
ATOM 683 O O . PRO A 1 90 ? 5.403 -3.913 0.075 1.00 93.44 90 PRO A O 1
ATOM 686 N N . GLU A 1 91 ? 4.867 -5.160 1.866 1.00 94.38 91 GLU A N 1
ATOM 687 C CA . GLU A 1 91 ? 4.658 -6.410 1.119 1.00 94.38 91 GLU A CA 1
ATOM 688 C C . GLU A 1 91 ? 3.485 -6.294 0.149 1.00 94.38 91 GLU A C 1
ATOM 690 O O . GLU A 1 91 ? 3.570 -6.763 -0.981 1.00 94.38 91 GLU A O 1
ATOM 695 N N . TRP A 1 92 ? 2.417 -5.607 0.552 1.00 94.00 92 TRP A N 1
ATOM 696 C CA . TRP A 1 92 ? 1.260 -5.360 -0.295 1.00 94.00 92 TRP A CA 1
ATOM 697 C C . TRP A 1 92 ? 1.627 -4.543 -1.539 1.00 94.00 92 TRP A C 1
ATOM 699 O O . TRP A 1 92 ? 1.261 -4.918 -2.650 1.00 94.00 92 TRP A O 1
ATOM 709 N N . PHE A 1 93 ? 2.414 -3.473 -1.379 1.00 91.56 93 PHE A N 1
ATOM 710 C CA . PHE A 1 93 ? 2.914 -2.694 -2.516 1.00 91.56 93 PHE A CA 1
ATOM 711 C C . PHE A 1 93 ? 3.891 -3.489 -3.385 1.00 91.56 93 PHE A C 1
ATOM 713 O O . PHE A 1 93 ? 3.827 -3.383 -4.604 1.00 91.56 93 PHE A O 1
ATOM 720 N N . GLN A 1 94 ? 4.766 -4.309 -2.795 1.00 90.12 94 GLN A N 1
ATOM 721 C CA . GLN A 1 94 ? 5.632 -5.203 -3.576 1.00 90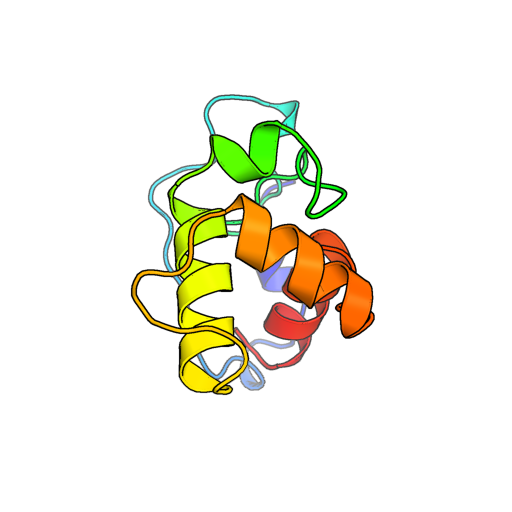.12 94 GLN A CA 1
ATOM 722 C C . GLN A 1 94 ? 4.810 -6.206 -4.392 1.00 90.12 94 GLN A C 1
ATOM 724 O O . GLN A 1 94 ? 5.090 -6.408 -5.569 1.00 90.12 94 GLN A O 1
ATOM 729 N N . ALA A 1 95 ? 3.756 -6.776 -3.806 1.00 92.19 95 ALA A N 1
ATOM 730 C CA . ALA A 1 95 ? 2.851 -7.674 -4.510 1.00 92.19 95 ALA A CA 1
ATOM 731 C C . ALA A 1 95 ? 2.092 -6.965 -5.641 1.00 92.19 95 ALA A C 1
ATOM 733 O O . ALA A 1 95 ? 1.835 -7.589 -6.667 1.00 92.19 95 ALA A O 1
ATOM 734 N N . MET A 1 96 ? 1.736 -5.683 -5.481 1.00 91.81 96 MET A N 1
ATOM 735 C CA . MET A 1 96 ? 1.154 -4.885 -6.568 1.00 91.81 96 MET A CA 1
ATOM 736 C C . MET A 1 96 ? 2.149 -4.691 -7.714 1.00 91.81 96 MET A C 1
ATOM 738 O O . MET A 1 96 ? 1.801 -4.963 -8.857 1.00 91.81 96 MET A O 1
ATOM 742 N N . LEU A 1 97 ? 3.386 -4.286 -7.412 1.00 90.88 97 LEU A N 1
ATOM 743 C CA . LEU A 1 97 ? 4.425 -4.101 -8.430 1.00 90.88 97 LEU A CA 1
ATOM 744 C C . LEU A 1 97 ? 4.716 -5.407 -9.184 1.00 90.88 97 LEU A C 1
ATOM 746 O O . LEU A 1 97 ? 4.796 -5.408 -10.406 1.00 90.88 97 LEU A O 1
ATOM 750 N N . ALA A 1 98 ? 4.787 -6.537 -8.473 1.00 90.62 98 ALA A N 1
ATOM 751 C CA . ALA A 1 98 ? 5.000 -7.859 -9.066 1.00 90.62 98 ALA A CA 1
ATOM 752 C C . ALA A 1 98 ? 3.856 -8.325 -9.992 1.00 90.62 98 ALA A C 1
ATOM 754 O O . ALA A 1 98 ? 4.018 -9.299 -10.720 1.00 90.62 98 ALA A O 1
ATOM 755 N N . GLN A 1 99 ? 2.701 -7.652 -9.969 1.00 90.69 99 GLN A N 1
ATOM 756 C CA . GLN A 1 99 ? 1.580 -7.888 -10.888 1.00 90.69 99 GLN A CA 1
ATOM 757 C C . GLN A 1 99 ? 1.614 -6.958 -12.119 1.00 90.69 99 GLN A C 1
ATOM 759 O O . GLN A 1 99 ? 0.674 -6.960 -12.919 1.00 90.69 99 GLN A O 1
ATOM 764 N N . GLY A 1 100 ? 2.680 -6.169 -12.287 1.00 90.00 100 GLY A N 1
ATOM 765 C CA . GLY A 1 100 ? 2.853 -5.261 -13.419 1.00 90.00 100 GLY A CA 1
ATOM 766 C C . GLY A 1 100 ? 2.107 -3.935 -13.266 1.00 90.00 100 GLY A C 1
ATOM 767 O O . GLY A 1 100 ? 1.547 -3.447 -14.249 1.00 90.00 100 GLY A O 1
ATOM 768 N N . VAL A 1 101 ? 2.041 -3.399 -12.041 1.00 89.88 101 VAL A N 1
ATOM 769 C CA . VAL A 1 101 ? 1.446 -2.085 -11.704 1.00 89.88 101 VAL A CA 1
ATOM 770 C C . VAL A 1 101 ? 2.517 -1.017 -11.521 1.00 89.88 101 VAL A C 1
ATOM 772 O O . VAL A 1 101 ? 3.551 -1.354 -10.904 1.00 89.88 101 VAL A O 1
#

Radius of gyration: 13.9 Å; Cα contacts (8 Å, |Δi|>4): 98; chains: 1; bounding box: 35×28×34 Å

Foldseek 3Di:
DAQVLPVLDPPVLAPDDDDDDDADPDPQQGDNDHLGGNVQFALPDPVCVVSVSVVVVLLVVCVVVVQDDPPDDSVNVRVSCVVVVPDTSVVVVSVVSNNND

InterPro domains:
  IPR036895 Uracil-DNA glycosylase-like domain superfamily [G3DSA:3.40.470.10] (1-101)
  IPR036895 Uracil-DNA glycosylase-like domain superfamily [SSF52141] (2-38)

pLDDT: mean 92.21, std 3.85, range [72.19, 98.0]